Protein AF-A0A0G1CNQ7-F1 (afdb_monomer_lite)

Sequence (111 aa):
MPKFLLAYSLLVLKPSNYSYIFIFLISLFLFFTGLFSTTGFFVATKKFGKERDPRVLFREVLKISAYVSFGIFIFFFLRGFKLISLLNIFLSVAFYLALGYQLFIYGRKER

Secondary structure (DSSP, 8-state):
--HHHHHHHHHHTSSHHHHHHHHHHHHHHHHHHHHHHHHHHHHHHHHHTTTS-HHHHHHHHHHHHHHHHHHHHHHHHHHHTT-HHHHHHHHHHHHHHHHHHHHHHHHHH--

pLDDT: mean 75.99, std 13.99, range [45.34, 92.94]

Foldseek 3Di:
DCPVVVVVCVVVVDDPVVVVVVVVLVVQLVVQLVVQLVVQLVVCCVPCVVPDDSVVSSVVSSVVSSVVSVVVSVVVVCVVVVVVVVVVVVVVVVVCVVVVVVCVVVVVVVD

Structure (mmCIF, N/CA/C/O backbone):
data_AF-A0A0G1CNQ7-F1
#
_entry.id   AF-A0A0G1CNQ7-F1
#
loop_
_atom_site.group_PDB
_atom_site.id
_atom_site.type_symbol
_atom_site.label_atom_id
_atom_site.label_alt_id
_atom_site.label_comp_id
_atom_site.label_asym_id
_atom_site.label_entity_id
_atom_site.label_seq_id
_atom_site.pdbx_PDB_ins_code
_atom_site.Cartn_x
_atom_site.Cartn_y
_atom_site.Cartn_z
_atom_site.occupancy
_atom_site.B_iso_or_equiv
_atom_site.auth_seq_id
_atom_site.auth_comp_id
_atom_site.auth_asym_id
_atom_site.auth_atom_id
_atom_site.pdbx_PDB_model_num
ATOM 1 N N . MET A 1 1 ? 30.039 -7.478 -39.378 1.00 47.72 1 MET A N 1
ATOM 2 C CA . MET A 1 1 ? 29.786 -7.861 -37.969 1.00 47.72 1 MET A CA 1
ATOM 3 C C . MET A 1 1 ? 29.019 -6.758 -37.207 1.00 47.72 1 MET A C 1
ATOM 5 O O . MET A 1 1 ? 29.625 -6.085 -36.389 1.00 47.72 1 MET A O 1
ATOM 9 N N . PRO A 1 2 ? 27.705 -6.533 -37.435 1.00 51.75 2 PRO A N 1
ATOM 10 C CA . PRO A 1 2 ? 26.949 -5.505 -36.695 1.00 51.75 2 PRO A CA 1
ATOM 11 C C . PRO A 1 2 ? 26.082 -6.056 -35.543 1.00 51.75 2 PRO A C 1
ATOM 13 O O . PRO A 1 2 ? 25.643 -5.301 -34.682 1.00 51.75 2 PRO A O 1
ATOM 16 N N . LYS A 1 3 ? 25.842 -7.376 -35.486 1.00 51.12 3 LYS A N 1
ATOM 17 C CA . LYS A 1 3 ? 24.921 -7.990 -34.507 1.00 51.12 3 LYS A CA 1
ATOM 18 C C . LYS A 1 3 ? 25.448 -7.956 -33.064 1.00 51.12 3 LYS A C 1
ATOM 20 O O . LYS A 1 3 ? 24.669 -7.751 -32.141 1.00 51.12 3 LYS A O 1
ATOM 25 N N . PHE A 1 4 ? 26.763 -8.090 -32.875 1.00 52.12 4 PHE A N 1
ATOM 26 C CA . PHE A 1 4 ? 27.387 -8.049 -31.546 1.00 52.12 4 PHE A CA 1
ATOM 27 C C . PHE A 1 4 ? 27.367 -6.652 -30.922 1.00 52.12 4 PHE A C 1
ATOM 29 O O . PHE A 1 4 ? 27.155 -6.531 -29.722 1.00 52.12 4 PHE A O 1
ATOM 36 N N . LEU A 1 5 ? 27.509 -5.595 -31.726 1.00 54.41 5 LEU A N 1
ATOM 37 C CA . LEU A 1 5 ? 27.519 -4.216 -31.230 1.00 54.41 5 LEU A CA 1
ATOM 38 C C . LEU A 1 5 ? 26.119 -3.758 -30.790 1.00 54.41 5 LEU A C 1
ATOM 40 O O . LEU A 1 5 ? 25.983 -3.025 -29.817 1.00 54.41 5 LEU A O 1
ATOM 44 N N . LEU A 1 6 ? 25.076 -4.258 -31.459 1.00 52.38 6 LEU A N 1
ATOM 45 C CA . LEU A 1 6 ? 23.674 -3.994 -31.125 1.00 52.38 6 LEU A CA 1
ATOM 46 C C . LEU A 1 6 ? 23.236 -4.757 -29.863 1.00 52.38 6 LEU A C 1
ATOM 48 O O . LEU A 1 6 ? 22.593 -4.181 -28.991 1.00 52.38 6 LEU A O 1
ATOM 52 N N . ALA A 1 7 ? 23.659 -6.019 -29.719 1.00 51.53 7 ALA A N 1
ATOM 53 C CA . ALA A 1 7 ? 23.446 -6.802 -28.499 1.00 51.53 7 ALA A CA 1
ATOM 54 C C . ALA A 1 7 ? 24.212 -6.220 -27.298 1.00 51.53 7 ALA A C 1
ATOM 56 O O . ALA A 1 7 ? 23.656 -6.123 -26.208 1.00 51.53 7 ALA A O 1
ATOM 57 N N . TYR A 1 8 ? 25.453 -5.769 -27.506 1.00 48.44 8 TYR A N 1
ATOM 58 C CA . TYR A 1 8 ? 26.257 -5.103 -26.481 1.00 48.44 8 TYR A CA 1
ATOM 59 C C . TYR A 1 8 ? 25.676 -3.736 -26.104 1.00 48.44 8 TYR A C 1
ATOM 61 O O . TYR A 1 8 ? 25.594 -3.414 -24.928 1.00 48.44 8 TYR A O 1
ATOM 69 N N . SER A 1 9 ? 25.178 -2.959 -27.072 1.00 49.31 9 SER A N 1
ATOM 70 C CA . SER A 1 9 ? 24.474 -1.700 -26.806 1.00 49.31 9 SER A CA 1
ATOM 71 C C . SER A 1 9 ? 23.186 -1.932 -26.007 1.00 49.31 9 SER A C 1
ATOM 73 O O . SER A 1 9 ? 22.964 -1.235 -25.026 1.00 49.31 9 SER A O 1
ATOM 75 N N . LEU A 1 10 ? 22.398 -2.966 -26.326 1.00 48.41 10 LEU A N 1
ATOM 76 C CA . LEU A 1 10 ? 21.211 -3.358 -25.550 1.00 48.41 10 LEU A CA 1
ATOM 77 C C . LEU A 1 10 ? 21.547 -3.866 -24.134 1.00 48.41 10 LEU A C 1
ATOM 79 O O . LEU A 1 10 ? 20.799 -3.580 -23.203 1.00 48.41 10 LEU A O 1
ATOM 83 N N . LEU A 1 11 ? 22.669 -4.573 -23.959 1.00 49.56 11 LEU A N 1
ATOM 84 C CA . LEU A 1 11 ? 23.160 -5.056 -22.659 1.00 49.56 11 LEU A CA 1
ATOM 85 C C . LEU A 1 11 ? 23.761 -3.939 -21.790 1.00 49.56 11 LEU A C 1
ATOM 87 O O . LEU A 1 11 ? 23.583 -3.936 -20.574 1.00 49.56 11 LEU A O 1
ATOM 91 N N . VAL A 1 12 ? 24.451 -2.974 -22.401 1.00 46.88 12 VAL A N 1
ATOM 92 C CA . VAL A 1 12 ? 25.104 -1.852 -21.706 1.00 46.88 12 VAL A CA 1
ATOM 93 C C . VAL A 1 12 ? 24.119 -0.710 -21.418 1.00 46.88 12 VAL A C 1
ATOM 95 O O . VAL A 1 12 ? 24.291 0.004 -20.434 1.00 46.88 12 VAL A O 1
ATOM 98 N N . LEU A 1 13 ? 23.030 -0.573 -22.188 1.00 45.34 13 LEU A N 1
ATOM 99 C CA . LEU A 1 13 ? 21.980 0.427 -21.935 1.00 45.34 13 LEU A CA 1
ATOM 100 C C . LEU A 1 13 ? 21.009 0.086 -20.791 1.00 45.34 13 LEU A C 1
ATOM 102 O O . LEU A 1 13 ? 20.176 0.940 -20.480 1.00 45.34 13 LEU A O 1
ATOM 106 N N . LYS A 1 14 ? 21.086 -1.087 -20.134 1.00 57.91 14 LYS A N 1
ATOM 107 C CA . LYS A 1 14 ? 20.375 -1.370 -18.860 1.00 57.91 14 LYS A CA 1
ATOM 108 C C . LYS A 1 14 ? 20.740 -2.749 -18.290 1.00 57.91 14 LYS A C 1
ATOM 110 O O . LYS A 1 14 ? 20.468 -3.745 -18.954 1.00 57.91 14 LYS A O 1
ATOM 115 N N . PRO A 1 15 ? 21.253 -2.839 -17.039 1.00 50.56 15 PRO A N 1
ATOM 116 C CA . PRO A 1 15 ? 20.359 -3.275 -15.951 1.00 50.56 15 PRO A CA 1
ATOM 117 C C . PRO A 1 15 ? 20.678 -2.767 -14.524 1.00 50.56 15 PRO A C 1
ATOM 119 O O . PRO A 1 15 ? 19.918 -3.077 -13.611 1.00 50.56 15 PRO A O 1
ATOM 122 N N . SER A 1 16 ? 21.735 -1.981 -14.284 1.00 52.28 16 SER A N 1
ATOM 123 C CA . SER A 1 16 ? 22.097 -1.557 -12.913 1.00 52.28 16 SER A CA 1
ATOM 124 C C . SER A 1 16 ? 21.012 -0.696 -12.252 1.00 52.28 16 SER A C 1
ATOM 126 O O . SER A 1 16 ? 20.674 -0.896 -11.089 1.00 52.28 16 SER A O 1
ATOM 128 N N . ASN A 1 17 ? 20.380 0.199 -13.017 1.00 60.50 17 ASN A N 1
ATOM 129 C CA . ASN A 1 17 ? 19.360 1.121 -12.508 1.00 60.50 17 ASN A CA 1
ATOM 130 C C . ASN A 1 17 ? 18.034 0.453 -12.111 1.00 60.50 17 ASN A C 1
ATOM 132 O O . ASN A 1 17 ? 17.323 1.002 -11.275 1.00 60.50 17 ASN A O 1
ATOM 136 N N . TYR A 1 18 ? 17.680 -0.718 -12.655 1.00 69.69 18 TYR A N 1
ATOM 137 C CA . TYR A 1 18 ? 16.408 -1.369 -12.309 1.00 69.69 18 TYR A CA 1
ATOM 138 C C . TYR 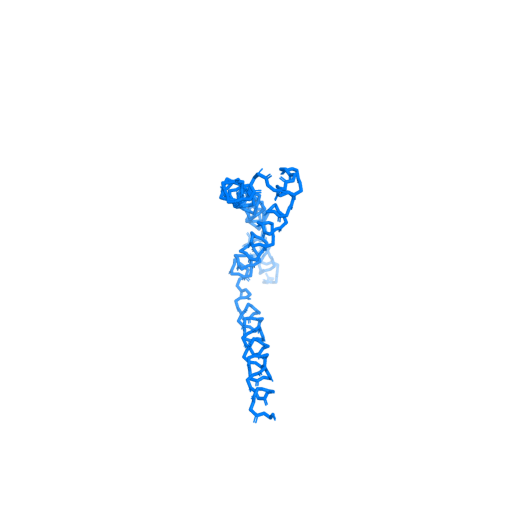A 1 18 ? 16.390 -1.893 -10.876 1.00 69.69 18 TYR A C 1
ATOM 140 O O . TYR A 1 18 ? 15.382 -1.738 -10.191 1.00 69.69 18 TYR A O 1
ATOM 148 N N . SER A 1 19 ? 17.512 -2.437 -10.403 1.00 73.56 19 SER A N 1
ATOM 149 C CA . SER A 1 19 ? 17.665 -2.849 -9.008 1.00 73.56 19 SER A CA 1
ATOM 150 C C . SER A 1 19 ? 17.536 -1.653 -8.065 1.00 73.56 19 SER A C 1
ATOM 152 O O . SER A 1 19 ? 16.806 -1.734 -7.084 1.00 73.56 19 SER A O 1
ATOM 154 N N . TYR A 1 20 ? 18.151 -0.509 -8.393 1.00 74.44 20 TYR A N 1
ATOM 155 C CA . TYR A 1 20 ? 18.009 0.721 -7.601 1.00 74.44 20 TYR A CA 1
ATOM 156 C C . TYR A 1 20 ? 16.576 1.264 -7.604 1.00 74.44 20 TYR A C 1
ATOM 158 O O . TYR A 1 20 ? 16.080 1.665 -6.555 1.00 74.44 20 TYR A O 1
ATOM 166 N N . ILE A 1 21 ? 15.881 1.228 -8.746 1.00 75.25 21 ILE A N 1
ATOM 167 C CA . ILE A 1 21 ? 14.463 1.609 -8.842 1.00 75.25 21 ILE A CA 1
ATOM 168 C C . ILE A 1 21 ? 13.598 0.679 -7.985 1.00 75.25 21 ILE A C 1
ATOM 170 O O . ILE A 1 21 ? 12.711 1.144 -7.275 1.00 75.25 21 ILE A O 1
ATOM 174 N N . PHE A 1 22 ? 13.860 -0.627 -8.015 1.00 79.69 22 PHE A N 1
ATOM 175 C CA . PHE A 1 22 ? 13.116 -1.608 -7.232 1.00 79.69 22 PHE A CA 1
ATOM 176 C C . PHE A 1 22 ? 13.352 -1.445 -5.724 1.00 79.69 22 PHE A C 1
ATOM 178 O O . PHE A 1 22 ? 12.392 -1.405 -4.956 1.00 79.69 22 PHE A O 1
ATOM 185 N N . ILE A 1 23 ? 14.608 -1.262 -5.303 1.00 84.50 23 ILE A N 1
ATOM 186 C CA . ILE A 1 23 ? 14.972 -0.967 -3.909 1.00 84.50 23 ILE A CA 1
ATOM 187 C C . ILE A 1 23 ? 14.319 0.341 -3.455 1.00 84.50 23 ILE A C 1
ATOM 189 O O . ILE A 1 23 ? 13.730 0.390 -2.378 1.00 84.50 23 ILE A O 1
ATOM 193 N N . PHE A 1 24 ? 14.367 1.387 -4.282 1.00 84.44 24 PHE A N 1
ATOM 194 C CA . PHE A 1 24 ? 13.703 2.656 -3.997 1.00 84.44 24 PHE A CA 1
ATOM 195 C C . PHE A 1 24 ? 12.193 2.473 -3.808 1.00 84.44 24 PHE A C 1
ATOM 197 O O . PHE A 1 24 ? 11.635 2.973 -2.835 1.00 84.44 24 PHE A O 1
ATOM 204 N N . LEU A 1 25 ? 11.536 1.719 -4.691 1.00 84.94 25 LEU A N 1
ATOM 205 C CA . LEU A 1 25 ? 10.103 1.449 -4.601 1.00 84.94 25 LEU A CA 1
ATOM 206 C C . LEU A 1 25 ? 9.741 0.653 -3.338 1.00 84.94 25 LEU A C 1
ATOM 208 O O . LE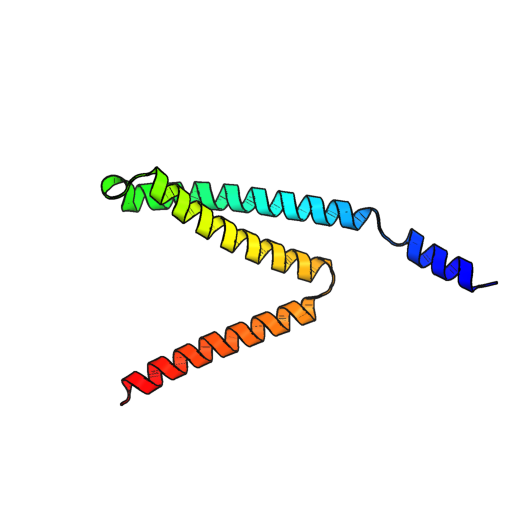U A 1 25 ? 8.751 0.980 -2.690 1.00 84.94 25 LEU A O 1
ATOM 212 N N . ILE A 1 26 ? 10.537 -0.348 -2.947 1.00 88.12 26 ILE A N 1
ATOM 213 C CA . ILE A 1 26 ? 10.324 -1.094 -1.693 1.00 88.12 26 ILE A CA 1
ATOM 214 C C . ILE A 1 26 ? 10.488 -0.173 -0.482 1.00 88.12 26 ILE A C 1
ATOM 216 O O . ILE A 1 26 ? 9.638 -0.172 0.409 1.00 88.12 26 ILE A O 1
ATOM 220 N N . SER A 1 27 ? 11.543 0.642 -0.458 1.00 89.81 27 SER A N 1
ATOM 221 C CA . SER A 1 27 ? 11.765 1.622 0.608 1.00 89.81 27 SER A CA 1
ATOM 222 C C . SER A 1 27 ? 10.608 2.614 0.702 1.00 89.81 27 SER A C 1
ATOM 224 O O . SER A 1 27 ? 10.130 2.909 1.795 1.00 89.81 27 SER A O 1
ATOM 226 N N . LEU A 1 28 ? 10.097 3.072 -0.442 1.00 87.75 28 LEU A N 1
ATOM 227 C CA . LEU A 1 28 ? 8.943 3.958 -0.526 1.00 87.75 28 LEU A CA 1
ATOM 228 C C . LEU A 1 28 ? 7.661 3.281 -0.013 1.00 87.75 28 LEU A C 1
ATOM 230 O O . LEU A 1 28 ? 6.885 3.899 0.714 1.00 87.75 28 LEU A O 1
ATOM 234 N N . PHE A 1 29 ? 7.452 2.003 -0.338 1.00 92.06 29 PHE A N 1
ATOM 235 C CA . PHE A 1 29 ? 6.332 1.209 0.168 1.00 92.06 29 PHE A CA 1
ATOM 236 C C . PHE A 1 29 ? 6.369 1.071 1.696 1.00 92.06 29 PHE A C 1
ATOM 238 O O . PHE A 1 29 ? 5.353 1.295 2.362 1.00 92.06 29 PHE A O 1
ATOM 245 N N . LEU A 1 30 ? 7.532 0.732 2.259 1.00 92.94 30 LEU A N 1
ATOM 246 C CA . LEU A 1 30 ? 7.714 0.626 3.707 1.00 92.94 30 LEU A CA 1
ATOM 247 C C . LEU A 1 30 ? 7.512 1.982 4.387 1.00 92.94 30 LEU A C 1
ATOM 249 O O . LEU A 1 30 ? 6.817 2.060 5.400 1.00 92.94 30 LEU A O 1
ATOM 253 N N . PHE A 1 31 ? 8.046 3.049 3.791 1.00 91.75 31 PHE A N 1
ATOM 254 C CA . PHE A 1 31 ? 7.884 4.413 4.281 1.00 91.75 31 PHE A CA 1
ATOM 255 C C . PHE A 1 31 ? 6.411 4.833 4.330 1.00 91.75 31 PHE A C 1
ATOM 257 O O . PHE A 1 31 ? 5.929 5.236 5.388 1.00 91.75 31 PHE A O 1
ATOM 264 N N . PHE A 1 32 ? 5.660 4.678 3.234 1.00 90.75 32 PHE A N 1
ATOM 265 C CA . PHE A 1 32 ? 4.236 5.020 3.218 1.00 90.75 32 PHE A CA 1
ATOM 266 C C . PHE A 1 32 ? 3.415 4.148 4.161 1.00 90.75 32 PHE A C 1
ATOM 268 O O . PHE A 1 32 ? 2.536 4.655 4.852 1.00 90.75 32 PHE A O 1
ATOM 275 N N . THR A 1 33 ? 3.721 2.853 4.258 1.00 92.00 33 THR A N 1
ATOM 276 C CA . THR A 1 33 ? 3.030 1.956 5.195 1.00 92.00 33 THR A CA 1
ATOM 277 C C . THR A 1 33 ? 3.264 2.388 6.639 1.00 92.00 33 THR A C 1
ATOM 279 O O . THR A 1 33 ? 2.313 2.439 7.417 1.00 92.00 33 THR A O 1
ATOM 282 N N . GLY A 1 34 ? 4.493 2.765 6.998 1.00 89.88 34 GLY A N 1
ATOM 283 C CA . GLY A 1 34 ? 4.812 3.348 8.303 1.00 89.88 34 GLY A CA 1
ATOM 284 C C . GLY A 1 34 ? 4.075 4.667 8.550 1.00 89.88 34 GLY A C 1
ATOM 285 O O . GLY A 1 34 ? 3.440 4.846 9.589 1.00 89.88 34 GLY A O 1
ATOM 286 N N . LEU A 1 35 ? 4.093 5.573 7.574 1.00 92.88 35 LEU A N 1
ATOM 287 C CA . LEU A 1 35 ? 3.483 6.896 7.689 1.00 92.88 35 LEU A CA 1
ATOM 288 C C . LEU A 1 35 ? 1.952 6.825 7.805 1.00 92.88 35 LEU A C 1
ATOM 290 O O . LEU A 1 35 ? 1.365 7.451 8.686 1.00 92.88 35 LEU A O 1
ATOM 294 N N . PHE A 1 36 ? 1.289 6.024 6.973 1.00 91.56 36 PHE A N 1
ATOM 295 C CA . PHE A 1 36 ? -0.161 5.837 7.043 1.00 91.56 36 PHE A CA 1
ATOM 296 C C . PHE A 1 36 ? -0.590 5.051 8.277 1.00 91.56 36 PHE A C 1
ATOM 298 O O . PHE A 1 36 ? -1.603 5.399 8.878 1.00 91.56 36 PHE A O 1
ATOM 305 N N . SER A 1 37 ? 0.184 4.048 8.702 1.00 90.81 37 SER A N 1
ATOM 306 C CA . SER A 1 37 ? -0.177 3.261 9.884 1.00 90.81 37 SER A CA 1
ATOM 307 C C . SER A 1 37 ? -0.074 4.075 11.169 1.00 90.81 37 SER A C 1
ATOM 309 O O . SER A 1 37 ? -0.990 4.036 11.983 1.00 90.81 37 SER A O 1
ATOM 311 N N . THR A 1 38 ? 0.980 4.876 11.328 1.00 90.06 38 THR A N 1
ATOM 312 C CA . THR A 1 38 ? 1.136 5.786 12.475 1.00 90.06 38 THR A CA 1
ATOM 313 C C . THR A 1 38 ? 0.067 6.878 12.486 1.00 90.06 38 THR A C 1
ATOM 315 O O . THR A 1 38 ? -0.628 7.049 13.489 1.00 90.06 38 THR A O 1
ATOM 318 N N . THR A 1 39 ? -0.136 7.561 11.356 1.00 91.31 39 THR A N 1
ATOM 319 C CA . THR A 1 39 ? -1.151 8.619 11.226 1.00 91.31 39 THR A CA 1
ATOM 320 C C . THR A 1 39 ? -2.560 8.066 11.439 1.00 91.31 39 THR A C 1
ATOM 322 O O . THR A 1 39 ? -3.343 8.601 12.223 1.00 91.31 39 THR A O 1
ATOM 325 N N . GLY A 1 40 ? -2.880 6.950 10.783 1.00 87.06 40 GLY A N 1
ATOM 326 C CA . GLY A 1 40 ? -4.168 6.281 10.897 1.00 87.06 40 GLY A CA 1
ATOM 327 C C . GLY A 1 40 ? -4.418 5.752 12.305 1.00 87.06 40 GLY A C 1
ATOM 328 O O . GLY A 1 40 ? -5.540 5.849 12.794 1.00 87.06 40 GLY A O 1
ATOM 329 N N . PHE A 1 41 ? -3.385 5.261 12.994 1.00 89.88 41 PHE A N 1
ATOM 330 C CA . PHE A 1 41 ? -3.517 4.762 14.358 1.00 89.88 41 PHE A CA 1
ATOM 331 C C . PHE A 1 41 ? -3.779 5.905 15.328 1.00 89.88 41 PHE A C 1
ATOM 333 O O . PHE A 1 41 ? -4.658 5.776 16.172 1.00 89.88 41 PHE A O 1
ATOM 340 N N . PHE A 1 42 ? -3.103 7.046 15.179 1.00 89.62 42 PHE A N 1
ATOM 341 C CA . PHE A 1 42 ? -3.375 8.233 15.990 1.00 89.62 42 PHE A CA 1
ATOM 342 C C . PHE A 1 42 ? -4.816 8.738 15.808 1.00 89.62 42 PHE A C 1
ATOM 344 O O . PHE A 1 42 ? -5.521 9.016 16.778 1.00 89.62 42 PHE A O 1
ATOM 351 N N . VAL A 1 43 ? -5.299 8.790 14.564 1.00 89.38 43 VAL A N 1
ATOM 352 C CA . VAL A 1 43 ? -6.683 9.196 14.268 1.00 89.38 43 VAL A CA 1
ATOM 353 C C . VAL A 1 43 ? -7.688 8.186 14.828 1.00 89.38 43 VAL A C 1
ATOM 355 O O . VAL A 1 43 ? -8.680 8.566 15.453 1.00 89.38 43 VAL A O 1
ATOM 358 N N . ALA A 1 44 ? -7.438 6.895 14.627 1.00 85.06 44 ALA A N 1
ATOM 359 C CA . ALA A 1 44 ? -8.364 5.843 15.012 1.00 85.06 44 ALA A CA 1
ATOM 360 C C . ALA A 1 44 ? -8.379 5.607 16.534 1.00 85.06 44 ALA A C 1
ATOM 362 O O . ALA A 1 44 ? -9.449 5.393 17.098 1.00 85.06 44 ALA A O 1
ATOM 363 N N . THR A 1 45 ? -7.247 5.747 17.230 1.00 87.25 45 THR A N 1
ATOM 364 C CA . THR A 1 45 ? -7.201 5.739 18.705 1.00 87.25 45 THR A CA 1
ATOM 365 C C . THR A 1 45 ? -7.909 6.947 19.303 1.00 87.25 45 THR A C 1
ATOM 367 O O . THR A 1 45 ? -8.671 6.784 20.253 1.00 87.25 45 THR A O 1
ATOM 370 N N . LYS A 1 46 ? -7.764 8.142 18.715 1.00 84.81 46 LYS A N 1
ATOM 371 C CA . LYS A 1 46 ? -8.507 9.332 19.157 1.00 84.81 46 LYS A CA 1
ATOM 372 C C . LYS A 1 46 ? -10.026 9.159 19.034 1.00 84.81 46 LYS A C 1
ATOM 374 O O . LYS A 1 46 ? -10.765 9.717 19.839 1.00 84.81 46 LYS A O 1
ATOM 379 N N . LYS A 1 47 ? -10.493 8.398 18.039 1.00 82.56 47 LYS A N 1
ATOM 380 C CA . LYS A 1 47 ? -11.924 8.208 17.754 1.00 82.56 47 LYS A CA 1
ATOM 381 C C . LYS A 1 47 ? -12.547 6.992 18.452 1.00 82.56 47 LYS A C 1
ATOM 383 O O . LYS A 1 47 ? -13.698 7.068 18.856 1.00 82.56 47 LYS A O 1
ATOM 388 N N . PHE A 1 48 ? -11.801 5.898 18.602 1.00 79.88 48 PHE A N 1
ATOM 389 C CA . PHE A 1 48 ? -12.324 4.592 19.037 1.00 79.88 48 PHE A CA 1
ATOM 390 C C . PHE A 1 48 ? -11.536 3.956 20.197 1.00 79.88 48 PHE A C 1
ATOM 392 O O . PHE A 1 48 ? -11.842 2.843 20.619 1.00 79.88 48 PHE A O 1
ATOM 399 N N . GLY A 1 49 ? -10.515 4.635 20.734 1.00 71.81 49 GLY A N 1
ATOM 400 C CA . GLY A 1 49 ? -9.575 4.057 21.703 1.00 71.81 49 GLY A CA 1
ATOM 401 C C . GLY A 1 49 ? -10.168 3.668 23.061 1.00 71.81 49 GLY A C 1
ATOM 402 O O . GLY A 1 49 ? -9.516 2.944 23.803 1.00 71.81 49 GLY A O 1
ATOM 403 N N . LYS A 1 50 ? -11.387 4.115 23.395 1.00 71.69 50 LYS A N 1
ATOM 404 C CA . LYS A 1 50 ? -12.090 3.705 24.625 1.00 71.69 50 LYS A CA 1
ATOM 405 C C . LYS A 1 50 ? -12.862 2.388 24.482 1.00 71.69 50 LYS A C 1
ATOM 407 O O . LYS A 1 50 ? -13.161 1.766 25.492 1.00 71.69 50 LYS A O 1
ATOM 412 N N . GLU A 1 51 ? -13.187 1.976 23.257 1.00 73.69 51 GLU A N 1
ATOM 413 C CA . GLU A 1 51 ? -14.110 0.859 22.987 1.00 73.69 51 GLU A CA 1
ATOM 414 C C . GLU A 1 51 ? -13.414 -0.387 22.425 1.00 73.69 51 GLU A C 1
ATOM 416 O O . GLU A 1 51 ? -13.996 -1.470 22.404 1.00 73.69 51 GLU A O 1
ATOM 421 N N . ARG A 1 52 ? -12.173 -0.257 21.947 1.00 77.38 52 ARG A N 1
ATOM 422 C CA . ARG A 1 52 ? -11.454 -1.327 21.248 1.00 77.38 52 ARG A CA 1
ATOM 423 C C . ARG A 1 52 ? -10.037 -1.502 21.773 1.00 77.38 52 ARG A C 1
ATOM 425 O O . ARG A 1 52 ? -9.353 -0.528 22.075 1.00 77.38 52 ARG A O 1
ATOM 432 N N . ASP A 1 53 ? -9.578 -2.754 21.791 1.00 85.25 53 ASP A N 1
ATOM 433 C CA . ASP A 1 53 ? -8.195 -3.095 22.127 1.00 85.25 53 ASP A CA 1
ATOM 434 C C . ASP A 1 53 ? -7.227 -2.398 21.143 1.00 85.25 53 ASP A C 1
ATOM 436 O O . ASP A 1 53 ? -7.331 -2.604 19.922 1.00 85.25 53 ASP A O 1
ATOM 440 N N . PRO A 1 54 ? -6.272 -1.586 21.635 1.00 82.88 54 PRO A N 1
ATOM 441 C CA . PRO A 1 54 ? -5.325 -0.860 20.795 1.00 82.88 54 PRO A CA 1
ATOM 442 C C . PRO A 1 54 ? -4.510 -1.777 19.874 1.00 82.88 54 PRO A C 1
ATOM 444 O O . PRO A 1 54 ? -4.150 -1.358 18.774 1.00 82.88 54 PRO A O 1
ATOM 447 N N . ARG A 1 55 ? -4.253 -3.039 20.252 1.00 86.19 55 ARG A N 1
ATOM 448 C CA . ARG A 1 55 ? -3.527 -3.990 19.390 1.00 86.19 55 ARG A CA 1
ATOM 449 C C . ARG A 1 55 ? -4.337 -4.389 18.162 1.00 86.19 55 ARG A C 1
ATOM 451 O O . ARG A 1 55 ? -3.788 -4.487 17.062 1.00 86.19 55 ARG A O 1
ATOM 458 N N . VAL A 1 56 ? -5.637 -4.618 18.342 1.00 87.25 56 VAL A N 1
ATOM 459 C CA . VAL A 1 56 ? -6.555 -4.979 17.251 1.00 87.25 56 VAL A CA 1
ATOM 460 C C . VAL A 1 56 ? -6.694 -3.800 16.295 1.00 87.25 56 VAL A C 1
ATOM 462 O O . VAL A 1 56 ? -6.557 -3.953 15.083 1.00 87.25 56 VAL A O 1
ATOM 465 N N . LEU A 1 57 ? -6.857 -2.610 16.862 1.00 86.88 57 LEU A N 1
ATOM 466 C CA . LEU A 1 57 ? -7.023 -1.361 16.134 1.00 86.88 57 LEU A CA 1
ATOM 467 C C . LEU A 1 57 ? -5.776 -1.005 15.312 1.00 86.88 57 LEU A C 1
ATOM 469 O O . LEU A 1 57 ? -5.880 -0.683 14.129 1.00 86.88 57 LEU A O 1
ATOM 473 N N . PHE A 1 58 ? -4.582 -1.159 15.895 1.00 87.81 58 PHE A N 1
ATOM 474 C CA . PHE A 1 58 ? -3.321 -0.999 15.171 1.00 87.81 58 PHE A CA 1
ATOM 475 C C . PHE A 1 58 ? -3.194 -1.992 14.015 1.00 87.81 58 PHE A C 1
ATOM 477 O O . PHE A 1 58 ? -2.808 -1.609 12.914 1.00 87.81 58 PHE A O 1
ATOM 484 N N . ARG A 1 59 ? -3.553 -3.264 14.228 1.00 89.38 59 ARG A N 1
ATOM 485 C CA . ARG A 1 59 ? -3.474 -4.296 13.187 1.00 89.38 59 ARG A CA 1
ATOM 486 C C . ARG A 1 59 ? -4.423 -4.012 12.019 1.00 89.38 59 ARG A C 1
ATOM 488 O O . ARG A 1 59 ? -4.035 -4.227 10.872 1.00 89.38 59 ARG A O 1
ATOM 495 N N . GLU A 1 60 ? -5.640 -3.541 12.283 1.00 89.62 60 GLU A N 1
ATOM 496 C CA . GLU A 1 60 ? -6.589 -3.132 11.237 1.00 89.62 60 GLU A CA 1
ATOM 497 C C . GLU A 1 60 ? -6.048 -1.955 10.422 1.00 89.62 60 GLU A C 1
ATOM 499 O O . GLU A 1 60 ? -5.984 -2.024 9.193 1.00 89.62 60 GLU A O 1
ATOM 504 N N . VAL A 1 61 ? -5.579 -0.909 11.103 1.00 91.00 61 VAL A N 1
ATOM 505 C CA . VAL A 1 61 ? -4.993 0.265 10.453 1.00 91.00 61 VAL A CA 1
ATOM 506 C C . VAL A 1 61 ? -3.750 -0.111 9.646 1.00 91.00 61 VAL A C 1
ATOM 508 O O . VAL A 1 61 ? -3.594 0.363 8.521 1.00 91.00 61 VAL A O 1
ATOM 511 N N . LEU A 1 62 ? -2.884 -0.979 10.173 1.00 91.75 62 LEU A N 1
ATOM 512 C CA . LEU A 1 62 ? -1.687 -1.451 9.482 1.00 91.75 62 LEU A CA 1
ATOM 513 C C . LEU A 1 62 ? -2.047 -2.197 8.193 1.00 91.75 62 LEU A C 1
ATOM 515 O O . LEU A 1 62 ? -1.428 -1.949 7.162 1.00 91.75 62 LEU A O 1
ATOM 519 N N . LYS A 1 63 ? -3.070 -3.063 8.226 1.00 92.50 63 LYS A N 1
ATOM 520 C CA . LYS A 1 63 ? -3.566 -3.755 7.026 1.00 92.50 63 LYS A CA 1
ATOM 521 C C . LYS A 1 63 ? -4.060 -2.763 5.977 1.00 92.50 63 LYS A C 1
ATOM 523 O O . LYS A 1 63 ? -3.629 -2.832 4.831 1.00 92.50 63 LYS A O 1
ATOM 528 N N . ILE A 1 64 ? -4.925 -1.826 6.369 1.00 90.00 64 ILE A N 1
ATOM 529 C CA . ILE A 1 64 ? -5.471 -0.808 5.457 1.00 90.00 64 ILE A CA 1
ATOM 530 C C . ILE A 1 64 ? -4.336 0.032 4.860 1.00 90.00 64 ILE A C 1
ATOM 532 O O . ILE A 1 64 ? -4.268 0.217 3.648 1.00 90.00 64 ILE A O 1
ATOM 536 N N . SER A 1 65 ? -3.405 0.474 5.703 1.00 91.06 65 SER A N 1
ATOM 537 C CA . SER A 1 65 ? -2.236 1.260 5.303 1.00 91.06 65 SER A CA 1
ATOM 538 C C . SER A 1 65 ? -1.350 0.505 4.318 1.00 91.06 65 SER A C 1
ATOM 540 O O . SER A 1 65 ? -0.937 1.075 3.314 1.00 91.06 65 SER A O 1
ATOM 542 N N . ALA A 1 66 ? -1.102 -0.786 4.559 1.00 90.81 66 ALA A N 1
ATOM 543 C CA . ALA A 1 66 ? -0.332 -1.630 3.654 1.00 90.81 66 ALA A CA 1
ATOM 544 C C . ALA A 1 66 ? -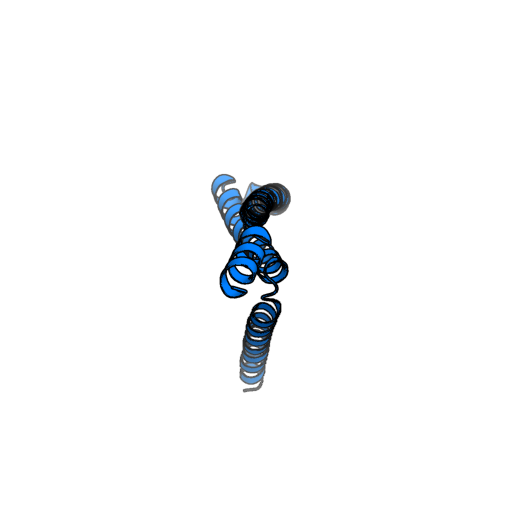1.021 -1.778 2.290 1.00 90.81 66 ALA A C 1
ATOM 546 O O . ALA A 1 66 ? -0.350 -1.669 1.269 1.00 90.81 66 ALA A O 1
ATOM 547 N N . TYR A 1 67 ? -2.346 -1.960 2.244 1.00 91.31 67 TYR A N 1
ATOM 548 C CA . TYR A 1 67 ? -3.078 -2.036 0.974 1.00 91.31 67 TYR A CA 1
ATOM 549 C C . TYR A 1 67 ? -3.018 -0.727 0.180 1.00 91.31 67 TYR A C 1
ATOM 551 O O . TYR A 1 67 ? -2.765 -0.755 -1.025 1.00 91.31 67 TYR A O 1
ATOM 559 N N . VAL A 1 68 ? -3.195 0.418 0.845 1.00 90.00 68 VAL A N 1
ATOM 560 C CA . VAL A 1 68 ? -3.096 1.737 0.199 1.00 90.00 68 VAL A CA 1
ATOM 561 C C . VAL A 1 68 ? -1.681 1.966 -0.339 1.00 90.00 68 VAL A C 1
ATOM 563 O O . VAL A 1 68 ? -1.511 2.294 -1.514 1.00 90.00 68 VAL A O 1
ATOM 566 N N . SER A 1 69 ? -0.658 1.722 0.482 1.00 91.06 69 SER A N 1
ATOM 567 C CA . SER A 1 69 ? 0.746 1.833 0.073 1.00 91.06 69 SER A CA 1
ATOM 568 C C . SER A 1 69 ? 1.100 0.881 -1.064 1.00 91.06 69 SER A C 1
ATOM 570 O O . SER A 1 69 ? 1.858 1.251 -1.957 1.00 91.06 69 SER A O 1
ATOM 572 N N . PHE A 1 70 ? 0.544 -0.332 -1.068 1.00 89.38 70 PHE A N 1
ATOM 573 C CA . PHE A 1 70 ? 0.757 -1.306 -2.135 1.00 89.38 70 PHE A CA 1
ATOM 574 C C . PHE A 1 70 ? 0.137 -0.842 -3.460 1.00 89.38 70 PHE A C 1
ATOM 576 O O . PHE A 1 70 ? 0.760 -0.979 -4.510 1.00 89.38 70 PHE A O 1
ATOM 583 N N . GLY A 1 71 ? -1.042 -0.214 -3.421 1.00 86.00 71 GLY A N 1
ATOM 584 C CA . GLY A 1 71 ? -1.647 0.412 -4.599 1.00 86.00 71 GLY A CA 1
ATOM 585 C C . GLY A 1 71 ? -0.771 1.524 -5.187 1.00 86.00 71 GLY A C 1
ATOM 586 O O . GLY A 1 71 ? -0.528 1.551 -6.394 1.00 86.00 71 GLY A O 1
ATOM 587 N N . ILE A 1 72 ? -0.225 2.394 -4.330 1.00 86.25 72 ILE A N 1
ATOM 588 C CA . ILE A 1 72 ? 0.722 3.447 -4.738 1.00 86.25 72 ILE A CA 1
ATOM 589 C C . ILE A 1 72 ? 1.995 2.823 -5.328 1.00 86.25 72 ILE A C 1
ATOM 591 O O . ILE A 1 72 ? 2.449 3.238 -6.394 1.00 86.25 72 ILE A O 1
ATOM 595 N N . PHE A 1 73 ? 2.545 1.795 -4.679 1.00 87.69 73 PHE A N 1
ATOM 596 C CA . PHE A 1 73 ? 3.708 1.053 -5.166 1.00 87.69 73 PHE A CA 1
ATOM 597 C C . PHE A 1 73 ? 3.475 0.492 -6.572 1.00 87.69 73 PHE A C 1
ATOM 599 O O . PHE A 1 73 ? 4.285 0.739 -7.463 1.00 87.69 73 PHE A O 1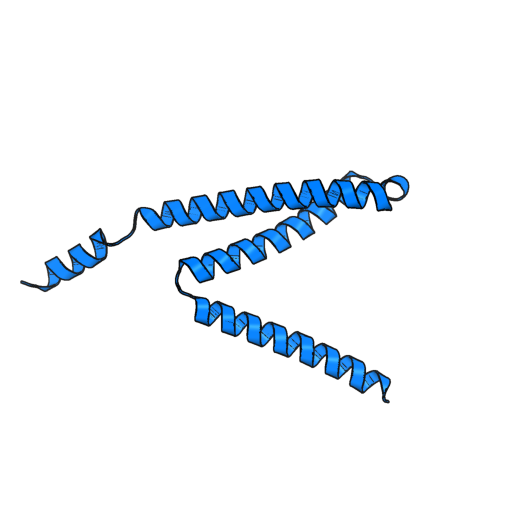
ATOM 606 N N . ILE A 1 74 ? 2.353 -0.200 -6.800 1.00 84.50 74 ILE A N 1
ATOM 607 C CA . ILE A 1 74 ? 1.999 -0.751 -8.116 1.00 84.50 74 ILE A CA 1
ATOM 608 C C . ILE A 1 74 ? 1.870 0.365 -9.152 1.00 84.50 74 ILE A C 1
ATOM 610 O O . ILE A 1 74 ? 2.381 0.227 -10.263 1.00 84.50 74 ILE A O 1
ATOM 614 N N . PHE A 1 75 ? 1.228 1.482 -8.803 1.00 82.25 75 PHE A N 1
ATOM 615 C CA . PHE A 1 75 ? 1.084 2.620 -9.707 1.00 82.25 75 PHE A CA 1
ATOM 616 C C . PHE A 1 75 ? 2.447 3.161 -10.160 1.00 82.25 75 PHE A C 1
ATOM 618 O O . PHE A 1 75 ? 2.694 3.313 -11.359 1.00 82.25 75 PHE A O 1
ATOM 625 N N . PHE A 1 76 ? 3.360 3.410 -9.216 1.00 79.06 76 PHE A N 1
ATOM 626 C CA . PHE A 1 76 ? 4.703 3.900 -9.530 1.00 79.06 76 PHE A CA 1
ATOM 627 C C . PHE A 1 76 ? 5.559 2.857 -10.248 1.00 79.06 76 PHE A C 1
ATOM 629 O O . PHE A 1 76 ? 6.322 3.224 -11.140 1.00 79.06 76 PHE A O 1
ATOM 636 N N . PHE A 1 77 ? 5.402 1.575 -9.922 1.00 81.62 77 PHE A N 1
ATOM 637 C CA . PHE A 1 77 ? 6.043 0.476 -10.635 1.00 81.62 77 PHE A CA 1
ATOM 638 C C . PHE A 1 77 ? 5.588 0.454 -12.101 1.00 81.62 77 PHE A C 1
ATOM 640 O O . PHE A 1 77 ? 6.399 0.621 -13.009 1.00 81.62 77 PHE A O 1
ATOM 647 N N . LEU A 1 78 ? 4.283 0.375 -12.366 1.00 79.50 78 LEU A N 1
ATOM 648 C CA . LEU A 1 78 ? 3.748 0.372 -13.732 1.00 79.50 78 LEU A CA 1
ATOM 649 C C . LEU A 1 78 ? 4.157 1.631 -14.511 1.00 79.50 78 LEU A C 1
ATOM 651 O O . LEU A 1 78 ? 4.546 1.538 -15.678 1.00 79.50 78 LEU A O 1
ATOM 655 N N . ARG A 1 79 ? 4.157 2.800 -13.860 1.00 74.50 79 ARG A N 1
ATOM 656 C CA . ARG A 1 79 ? 4.631 4.057 -14.454 1.00 74.50 79 ARG A CA 1
ATOM 657 C C . ARG A 1 79 ? 6.128 4.027 -14.778 1.00 74.50 79 ARG A C 1
ATOM 659 O O . ARG A 1 79 ? 6.512 4.397 -15.886 1.00 74.50 79 ARG A O 1
ATOM 666 N N . GLY A 1 80 ? 6.968 3.569 -13.850 1.00 68.81 80 GLY A N 1
ATOM 667 C CA . GLY A 1 80 ? 8.426 3.504 -14.004 1.00 68.81 80 GLY A CA 1
ATOM 668 C C . GLY A 1 80 ? 8.880 2.544 -15.107 1.00 68.81 80 GLY A C 1
ATOM 669 O O . GLY A 1 80 ? 9.865 2.808 -15.797 1.00 68.81 80 GLY A O 1
ATOM 670 N N . PHE A 1 81 ? 8.116 1.477 -15.344 1.00 69.62 81 PHE A N 1
ATOM 671 C CA . PHE A 1 81 ? 8.375 0.506 -16.409 1.00 69.62 81 PHE A CA 1
ATOM 672 C C . PHE A 1 81 ? 7.684 0.849 -17.742 1.00 69.62 81 PHE A C 1
ATOM 674 O O . PHE A 1 81 ? 7.727 0.047 -18.671 1.00 69.62 81 PHE A O 1
ATOM 681 N N . LYS A 1 82 ? 7.083 2.046 -17.873 1.00 69.31 82 LYS A N 1
ATOM 682 C CA . LYS A 1 82 ? 6.295 2.476 -19.048 1.00 69.31 82 LYS A CA 1
ATOM 683 C C . LYS A 1 82 ? 5.128 1.532 -19.389 1.00 69.31 82 LYS A C 1
ATOM 685 O O . LYS A 1 82 ? 4.625 1.541 -20.506 1.00 69.31 82 LYS A O 1
ATOM 690 N N . LEU A 1 83 ? 4.633 0.780 -18.409 1.00 70.38 83 LEU A N 1
ATOM 691 C CA . LEU A 1 83 ? 3.456 -0.089 -18.510 1.00 70.38 83 LEU A CA 1
ATOM 692 C C . LEU A 1 83 ? 2.159 0.687 -18.203 1.00 70.38 83 LEU A C 1
ATOM 694 O O . LEU A 1 83 ? 1.181 0.125 -17.718 1.00 70.38 83 LEU A O 1
ATOM 698 N N . ILE A 1 84 ? 2.135 1.993 -18.490 1.00 66.31 84 ILE A N 1
ATOM 699 C CA . ILE A 1 84 ? 0.973 2.871 -18.274 1.00 66.31 84 ILE A CA 1
ATOM 700 C C . ILE A 1 84 ? -0.274 2.360 -19.002 1.00 66.31 84 ILE A C 1
ATOM 702 O O . ILE A 1 84 ? -1.377 2.507 -18.486 1.00 66.31 84 ILE A O 1
ATOM 706 N N . SER A 1 85 ? -0.118 1.712 -20.158 1.00 64.00 85 SER A N 1
ATOM 707 C CA . SER A 1 85 ? -1.250 1.112 -20.868 1.00 64.00 85 SER A CA 1
ATOM 708 C C . SER A 1 85 ? -1.942 0.025 -20.038 1.00 64.00 85 SER A C 1
ATOM 710 O O . SER A 1 85 ? -3.166 -0.005 -19.992 1.00 64.00 85 SER A O 1
ATOM 712 N N . LEU A 1 86 ? -1.185 -0.809 -19.314 1.00 65.19 86 LEU A N 1
ATOM 713 C CA . LEU A 1 86 ? -1.740 -1.801 -18.382 1.00 65.19 86 LEU A CA 1
ATOM 714 C C . LEU A 1 86 ? -2.458 -1.124 -17.214 1.00 65.19 86 LEU A C 1
ATOM 716 O O . LEU A 1 86 ? -3.571 -1.513 -16.873 1.00 65.19 86 LEU A O 1
ATOM 720 N N . LEU A 1 87 ? -1.857 -0.075 -16.647 1.00 66.56 87 LEU A N 1
ATOM 721 C CA . LEU A 1 87 ? -2.481 0.719 -15.590 1.00 66.56 87 LEU A CA 1
ATOM 722 C C . LEU A 1 87 ? -3.839 1.288 -16.039 1.00 66.56 87 LEU A C 1
ATOM 724 O O . LEU A 1 87 ? -4.822 1.146 -15.318 1.00 66.56 87 LEU A O 1
ATOM 728 N N . ASN A 1 88 ? -3.908 1.879 -17.234 1.00 68.81 88 ASN A N 1
ATOM 729 C CA . ASN A 1 88 ? -5.142 2.445 -17.784 1.00 68.81 88 ASN A CA 1
ATOM 730 C C . ASN A 1 88 ? -6.221 1.381 -18.013 1.00 68.81 88 ASN A C 1
ATOM 732 O O . ASN A 1 88 ? -7.394 1.645 -17.759 1.00 68.81 88 ASN A O 1
ATOM 736 N N . ILE A 1 89 ? -5.839 0.175 -18.445 1.00 71.56 89 ILE A N 1
ATOM 737 C CA . ILE A 1 89 ? -6.771 -0.949 -18.600 1.00 71.56 89 ILE A CA 1
ATOM 738 C C . ILE A 1 89 ? -7.357 -1.344 -17.240 1.00 71.56 89 ILE A C 1
ATOM 740 O O . ILE A 1 89 ? -8.577 -1.413 -17.105 1.00 71.56 89 ILE A O 1
ATOM 744 N N . PHE A 1 90 ? -6.522 -1.538 -16.213 1.00 75.94 90 PHE A N 1
ATOM 745 C CA . PHE A 1 90 ? -7.006 -1.876 -14.869 1.00 75.94 90 PHE A CA 1
ATOM 746 C C . PHE A 1 90 ? -7.882 -0.773 -14.267 1.00 75.94 90 PHE A C 1
ATOM 748 O O . PHE A 1 90 ? -8.917 -1.076 -13.674 1.00 75.94 90 PHE A O 1
ATOM 755 N N . LEU A 1 91 ? -7.505 0.497 -14.447 1.00 76.19 91 LEU A N 1
ATOM 756 C CA . LEU A 1 91 ? -8.286 1.633 -13.957 1.00 76.19 91 LEU A CA 1
ATOM 757 C C . LEU A 1 91 ? -9.653 1.713 -14.647 1.00 76.19 91 LEU A C 1
ATOM 759 O O . LEU A 1 91 ? -10.661 1.936 -13.984 1.00 76.19 91 LEU A O 1
ATOM 763 N N . SER A 1 92 ? -9.683 1.482 -15.962 1.00 70.06 92 SER A N 1
ATOM 764 C CA . SER A 1 92 ? -10.909 1.426 -16.758 1.00 70.06 92 SER A CA 1
ATOM 765 C C . SER A 1 92 ? -11.830 0.308 -16.269 1.00 70.06 92 SER A C 1
ATOM 767 O O . SER A 1 92 ? -12.990 0.561 -15.954 1.00 70.06 92 SER A O 1
ATOM 769 N N . VAL A 1 93 ? -11.308 -0.911 -16.091 1.00 77.25 93 VAL A N 1
ATOM 770 C CA . VAL A 1 93 ? -12.081 -2.052 -15.569 1.00 77.25 93 VAL A CA 1
ATOM 771 C C . VAL A 1 93 ? -12.622 -1.771 -14.165 1.00 77.25 93 VAL A C 1
ATOM 773 O O . VAL A 1 93 ? -13.789 -2.049 -13.896 1.00 77.25 93 VAL A O 1
ATOM 776 N N . ALA A 1 94 ? -11.815 -1.182 -13.278 1.00 80.31 94 ALA A N 1
ATOM 777 C CA . ALA A 1 94 ? -12.260 -0.801 -11.939 1.00 80.31 94 ALA A CA 1
ATOM 778 C C . ALA A 1 94 ? -13.387 0.245 -11.984 1.00 80.31 94 ALA A C 1
ATOM 780 O O . ALA A 1 94 ? -14.369 0.115 -11.254 1.00 80.31 94 ALA A O 1
ATOM 781 N N . PHE A 1 95 ? -13.284 1.237 -12.874 1.00 79.31 95 PHE A N 1
ATOM 782 C CA . PHE A 1 95 ? -14.343 2.220 -13.111 1.00 79.31 95 PHE A CA 1
ATOM 783 C C . PHE A 1 95 ? -15.629 1.569 -13.625 1.00 79.31 95 PHE A C 1
ATOM 785 O O . PHE A 1 95 ? -16.702 1.858 -13.100 1.00 79.31 95 PHE A O 1
ATOM 792 N N . TYR A 1 96 ? -15.534 0.661 -14.600 1.00 79.19 96 TYR A N 1
ATOM 793 C CA . TYR A 1 96 ? -16.690 -0.071 -15.123 1.00 79.19 96 TYR A CA 1
ATOM 794 C C . TYR A 1 96 ? -17.360 -0.939 -14.056 1.00 79.19 96 TYR A C 1
ATOM 796 O O . TYR A 1 96 ? -18.585 -0.961 -13.974 1.00 79.19 96 TYR A O 1
ATOM 804 N N . LEU A 1 97 ? -16.583 -1.613 -13.206 1.00 81.44 97 LEU A N 1
ATOM 805 C CA . LEU A 1 97 ? -17.118 -2.393 -12.088 1.00 81.44 97 LEU A CA 1
ATOM 806 C C . LEU A 1 97 ? -17.798 -1.502 -11.044 1.00 81.44 97 LEU A C 1
ATOM 808 O O . LEU A 1 97 ? -18.888 -1.833 -10.584 1.00 81.44 97 LEU A O 1
ATOM 812 N N . ALA A 1 98 ? -17.193 -0.366 -10.692 1.00 79.06 98 ALA A N 1
ATOM 813 C CA . ALA A 1 98 ? -17.763 0.576 -9.731 1.00 79.06 98 ALA A CA 1
ATOM 814 C C . ALA A 1 98 ? -19.065 1.212 -10.247 1.00 79.06 98 ALA A C 1
ATOM 816 O O . ALA A 1 98 ? -20.065 1.239 -9.529 1.00 79.06 98 ALA A O 1
ATOM 817 N N . LEU A 1 99 ? -19.079 1.662 -11.505 1.00 76.81 99 LEU A N 1
ATOM 818 C CA . LEU A 1 99 ? -20.269 2.210 -12.160 1.00 76.81 99 LEU A CA 1
ATOM 819 C C . LEU A 1 99 ? -21.354 1.145 -12.341 1.00 76.81 99 LEU A C 1
ATOM 821 O O . LEU A 1 99 ? -22.518 1.401 -12.044 1.00 76.81 99 LEU A O 1
ATOM 825 N N . GLY A 1 100 ? -20.978 -0.063 -12.766 1.00 76.62 100 GLY A N 1
ATOM 826 C CA . GLY A 1 100 ? -21.895 -1.196 -12.888 1.00 76.62 100 GLY A CA 1
ATOM 827 C C . GLY A 1 100 ? -22.529 -1.572 -11.549 1.00 76.62 100 GLY A C 1
ATOM 828 O O . GLY A 1 100 ? -23.735 -1.798 -11.476 1.00 76.62 100 GLY A O 1
ATOM 829 N N . TYR A 1 101 ? -21.749 -1.555 -10.467 1.00 75.44 101 TYR A N 1
ATOM 830 C CA . TYR A 1 101 ? -22.249 -1.765 -9.110 1.00 75.44 101 TYR A CA 1
ATOM 831 C C . TYR A 1 101 ? -23.218 -0.659 -8.666 1.00 75.44 101 TYR A C 1
ATOM 833 O O . TYR A 1 101 ? -24.282 -0.957 -8.121 1.00 75.44 101 TYR A O 1
ATOM 841 N N . GLN A 1 102 ? -22.898 0.612 -8.937 1.00 72.50 102 GLN A N 1
ATOM 842 C CA . GLN A 1 102 ? -23.797 1.735 -8.651 1.00 72.50 102 GLN A CA 1
ATOM 843 C C . GLN A 1 102 ? -25.125 1.618 -9.404 1.00 72.50 102 GLN A C 1
ATOM 845 O O . GLN A 1 102 ? -26.180 1.759 -8.785 1.00 72.50 102 GLN A O 1
ATOM 850 N N . LEU A 1 103 ? -25.082 1.316 -10.704 1.00 73.25 103 LEU A N 1
ATOM 851 C CA . LEU A 1 103 ? -26.267 1.125 -11.544 1.00 73.25 103 LEU A CA 1
ATOM 852 C C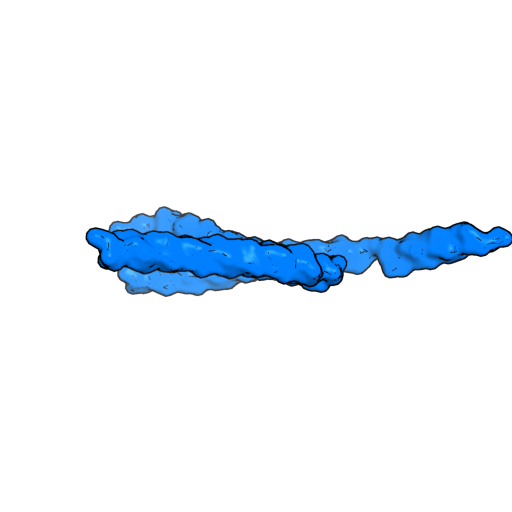 . LEU A 1 103 ? -27.115 -0.063 -11.074 1.00 73.25 103 LEU A C 1
ATOM 854 O O . LEU A 1 103 ? -28.337 0.042 -11.017 1.00 73.25 103 LEU A O 1
ATOM 858 N N . PHE A 1 104 ? -26.481 -1.167 -10.673 1.00 73.56 104 PHE A N 1
ATOM 859 C CA . PHE A 1 104 ? -27.177 -2.339 -10.140 1.00 73.56 104 PHE A CA 1
ATOM 860 C C . PHE A 1 104 ? -27.913 -2.038 -8.826 1.00 73.56 104 PHE A C 1
ATOM 862 O O . PHE A 1 104 ? -29.053 -2.461 -8.641 1.00 73.56 104 PHE A O 1
ATOM 869 N N . ILE A 1 105 ? -27.293 -1.284 -7.913 1.00 72.62 105 ILE A N 1
ATOM 870 C CA . ILE A 1 105 ? -27.940 -0.884 -6.656 1.00 72.62 105 ILE A CA 1
ATOM 871 C C . ILE A 1 105 ? -29.077 0.105 -6.903 1.00 72.62 105 ILE A C 1
ATOM 873 O O . ILE A 1 105 ? -30.148 -0.052 -6.315 1.00 72.62 105 ILE A O 1
ATOM 877 N N . TYR A 1 106 ?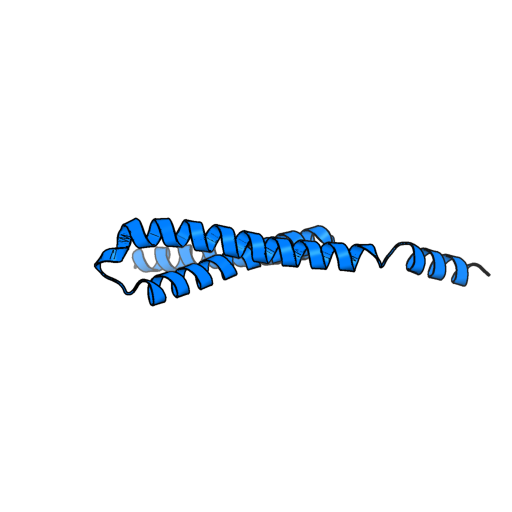 -28.862 1.116 -7.750 1.00 68.19 106 TYR A N 1
ATOM 878 C CA . TYR A 1 106 ? -29.891 2.114 -8.048 1.00 68.19 106 TYR A CA 1
ATOM 879 C C . TYR A 1 106 ? -31.097 1.487 -8.754 1.00 68.19 106 TYR A C 1
ATOM 881 O O . TYR A 1 106 ? -32.224 1.689 -8.312 1.00 68.19 106 TYR A O 1
ATOM 889 N N . GLY A 1 107 ? -30.871 0.619 -9.743 1.00 62.41 107 GLY A N 1
ATOM 890 C CA . GLY A 1 107 ? -31.948 -0.094 -10.437 1.00 62.41 107 GLY A CA 1
ATOM 891 C C . GLY A 1 107 ? -32.732 -1.075 -9.554 1.00 62.41 107 GLY A C 1
ATOM 892 O O . GLY A 1 107 ? -33.856 -1.439 -9.889 1.00 62.41 107 GLY A O 1
ATOM 893 N N . ARG A 1 108 ? -32.181 -1.494 -8.405 1.00 57.69 108 ARG A N 1
ATOM 894 C CA . ARG A 1 108 ? -32.891 -2.324 -7.416 1.00 57.69 108 ARG A CA 1
ATOM 895 C C . ARG A 1 108 ? -33.745 -1.507 -6.441 1.00 57.69 108 ARG A C 1
ATOM 897 O O . ARG A 1 108 ? -34.615 -2.084 -5.807 1.00 57.69 108 ARG A O 1
ATOM 904 N N . LYS A 1 109 ? -33.488 -0.204 -6.288 1.00 56.59 109 LYS A N 1
ATOM 905 C CA . LYS A 1 109 ? -34.299 0.701 -5.452 1.00 56.59 109 LYS A CA 1
ATOM 906 C C . LYS A 1 109 ? -35.529 1.256 -6.174 1.00 56.59 109 LYS A C 1
ATOM 908 O O . LYS A 1 109 ? -36.422 1.762 -5.507 1.00 56.59 109 LYS A O 1
ATOM 913 N N . GLU A 1 110 ? -35.554 1.190 -7.502 1.00 56.44 110 GLU A N 1
ATOM 914 C CA . GLU A 1 110 ? -36.680 1.640 -8.336 1.00 56.44 110 GLU A CA 1
ATOM 915 C C . GLU A 1 110 ? -37.711 0.529 -8.630 1.00 56.44 110 GLU A C 1
ATOM 917 O O . GLU A 1 110 ? -38.734 0.804 -9.253 1.00 56.44 110 GLU A O 1
ATOM 922 N N . ARG A 1 111 ? -37.467 -0.710 -8.174 1.00 50.03 111 ARG A N 1
ATOM 923 C CA . ARG A 1 111 ? -38.450 -1.809 -8.139 1.00 50.03 111 ARG A CA 1
ATOM 924 C C . ARG A 1 111 ? -38.937 -2.037 -6.717 1.00 50.03 111 ARG A C 1
ATOM 926 O O . ARG A 1 111 ? -40.127 -2.383 -6.580 1.00 50.03 111 ARG A O 1
#

Radius of gyration: 21.93 Å; chains: 1; bounding box: 68×17×63 Å

Organism: NCBI:txid1619142